Protein AF-A0A9D7MM05-F1 (afdb_monomer_lite)

Foldseek 3Di:
DLVLLVVLLVLLVVLLVLLVVLLVVVVVPDPDLPVSLVSLVVSVVVLVVCCVPRVDQADDPDPVRNVVVVVSNVVSVSVVSNVLSVVSSVLSNCCSVVVVPDPDPSSVVSVVSSVVSVVVVVPPD

Sequence (125 aa):
MAELCLLQRASIHSFSSEVTKVSDMLLQSERNREELRRTTEEIYKHYIFFINRIYFREVTAQEQGIEIFDKMQSVMRLHEEAKDLEAELDELHKISVLSEERGQSWQAHFLTMIATVLNNSCTSN

Radius of gyration: 16.58 Å; chains: 1; bounding box: 39×27×50 Å

Secondary structure (DSSP, 8-state):
-HHHHHHHHHHHHHHHHHHHHHHHHHHT--S-HHHHHHHHHHHHHHHHHHHHHT--S-S-S-HHHHHHHHHHHHHTTHHHHHHHHHHHHHHHHHHHHHTTT--SHHHHHHHHHHHHHHHHHHS--

Structure (mmCIF, N/CA/C/O backbone):
data_AF-A0A9D7MM05-F1
#
_entry.id   AF-A0A9D7MM05-F1
#
loop_
_atom_site.group_PDB
_atom_site.id
_atom_site.type_symbol
_atom_site.label_atom_id
_atom_site.label_alt_id
_atom_site.label_comp_id
_atom_site.label_asym_id
_atom_site.label_entity_id
_atom_site.label_seq_id
_atom_site.pdbx_PDB_ins_code
_atom_site.Cartn_x
_atom_site.Cartn_y
_atom_site.Cartn_z
_atom_site.occupancy
_atom_site.B_iso_or_equiv
_atom_site.auth_seq_id
_atom_site.auth_comp_id
_atom_site.auth_asym_id
_atom_site.auth_atom_id
_atom_site.pdbx_PDB_model_num
ATOM 1 N N . MET A 1 1 ? -15.070 6.573 12.881 1.00 89.25 1 MET A N 1
ATOM 2 C CA . MET A 1 1 ? -14.343 5.288 12.756 1.00 89.25 1 MET A CA 1
ATOM 3 C C . MET A 1 1 ? -14.687 4.595 11.447 1.00 89.25 1 MET A C 1
ATOM 5 O O . MET A 1 1 ? -13.798 4.492 10.621 1.00 89.25 1 MET A O 1
ATOM 9 N N . ALA A 1 2 ? -15.956 4.236 11.201 1.00 92.50 2 ALA A N 1
ATOM 10 C CA . ALA A 1 2 ? -16.392 3.602 9.946 1.00 92.50 2 ALA A CA 1
ATOM 11 C C . ALA A 1 2 ? -15.972 4.353 8.675 1.00 92.50 2 ALA A C 1
ATOM 13 O O . ALA A 1 2 ? -15.365 3.768 7.789 1.00 92.50 2 ALA A O 1
ATOM 14 N N . GLU A 1 3 ? -16.249 5.654 8.610 1.00 94.62 3 GLU A N 1
ATOM 15 C CA . GLU A 1 3 ? -15.906 6.482 7.447 1.00 94.62 3 GLU A CA 1
ATOM 16 C C . GLU A 1 3 ? -14.401 6.508 7.171 1.00 94.62 3 GLU A C 1
ATOM 18 O O . GLU A 1 3 ? -13.983 6.363 6.029 1.00 94.62 3 GLU A O 1
ATOM 23 N N . LEU A 1 4 ? -13.584 6.631 8.220 1.00 94.44 4 LEU A N 1
ATOM 24 C CA . LEU A 1 4 ? -12.127 6.609 8.105 1.00 94.44 4 LEU A CA 1
ATOM 25 C C . LEU A 1 4 ? -11.633 5.256 7.587 1.00 94.44 4 LEU A C 1
ATOM 27 O O . LEU A 1 4 ? -10.815 5.199 6.684 1.00 94.44 4 LEU A O 1
ATOM 31 N N . CYS A 1 5 ? -12.163 4.178 8.145 1.00 94.94 5 CYS A N 1
ATOM 32 C CA . CYS A 1 5 ? -11.902 2.810 7.734 1.00 94.94 5 CYS A CA 1
ATOM 33 C C . CYS A 1 5 ? -12.238 2.566 6.246 1.00 94.94 5 CYS A C 1
ATOM 35 O O . CYS A 1 5 ? -11.461 1.959 5.512 1.00 94.94 5 CYS A O 1
ATOM 37 N N . LEU A 1 6 ? -13.373 3.090 5.778 1.00 95.44 6 LEU A N 1
ATOM 38 C CA . LEU A 1 6 ? -13.763 3.031 4.367 1.00 95.44 6 LEU A CA 1
ATOM 39 C C . LEU A 1 6 ? -12.855 3.892 3.485 1.00 95.44 6 LEU A C 1
ATOM 41 O O . LEU A 1 6 ? -12.476 3.460 2.399 1.00 95.44 6 LEU A O 1
ATOM 45 N N . LEU A 1 7 ? -12.478 5.082 3.958 1.00 96.06 7 LEU A N 1
ATOM 46 C CA . LEU A 1 7 ? -11.520 5.948 3.278 1.00 96.06 7 LEU A CA 1
ATO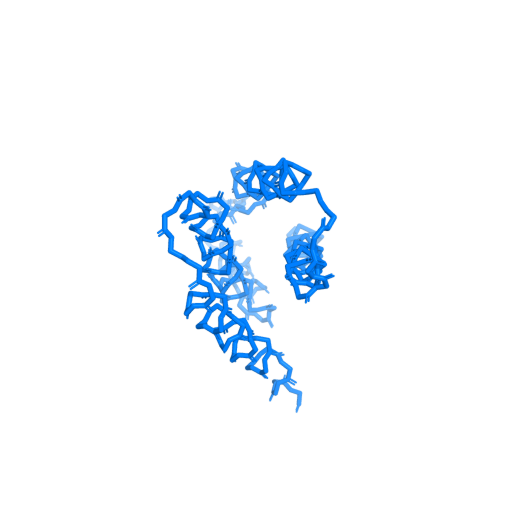M 47 C C . LEU A 1 7 ? -10.164 5.250 3.131 1.00 96.06 7 LEU A C 1
ATOM 49 O O . LEU A 1 7 ? -9.616 5.236 2.035 1.00 96.06 7 LEU A O 1
ATOM 53 N N . GLN A 1 8 ? -9.659 4.624 4.199 1.00 95.69 8 GLN A N 1
ATOM 54 C CA . GLN A 1 8 ? -8.416 3.854 4.182 1.00 95.69 8 GLN A CA 1
ATOM 55 C C . GLN A 1 8 ? -8.459 2.761 3.116 1.00 95.69 8 GLN A C 1
ATOM 57 O O . GLN A 1 8 ? -7.555 2.677 2.287 1.00 95.69 8 GLN A O 1
ATOM 62 N N . ARG A 1 9 ? -9.551 1.991 3.075 1.00 95.12 9 ARG A N 1
ATOM 63 C CA . ARG A 1 9 ? -9.741 0.939 2.074 1.00 95.12 9 ARG A CA 1
ATOM 64 C C . ARG A 1 9 ? -9.788 1.476 0.647 1.00 95.12 9 ARG A C 1
ATOM 66 O O . ARG A 1 9 ? -9.131 0.945 -0.242 1.00 95.12 9 ARG A O 1
ATOM 73 N N . ALA A 1 10 ? -10.553 2.541 0.425 1.00 95.62 10 ALA A N 1
ATOM 74 C CA . ALA A 1 10 ? -10.675 3.160 -0.888 1.00 95.62 10 ALA A CA 1
ATOM 75 C C . ALA A 1 10 ? -9.331 3.726 -1.374 1.00 95.62 10 ALA A C 1
ATOM 77 O O . ALA A 1 10 ? -8.998 3.585 -2.548 1.00 95.62 10 ALA A O 1
ATOM 78 N N . SER A 1 11 ? -8.541 4.325 -0.477 1.00 96.31 11 SER A N 1
ATOM 79 C CA . SER A 1 11 ? -7.195 4.809 -0.789 1.00 96.31 11 SER A CA 1
ATOM 80 C C . SER A 1 11 ? -6.253 3.670 -1.174 1.00 96.31 11 SER A C 1
ATOM 82 O O . SER A 1 11 ? -5.613 3.769 -2.217 1.00 96.31 11 SER A O 1
ATOM 84 N N . ILE A 1 12 ? -6.211 2.578 -0.400 1.00 95.19 12 ILE A N 1
ATOM 85 C CA . ILE A 1 12 ? -5.395 1.395 -0.726 1.00 95.19 12 ILE A CA 1
ATOM 86 C C . ILE A 1 12 ? -5.773 0.848 -2.109 1.00 95.19 12 ILE A C 1
ATOM 88 O O . ILE A 1 12 ? -4.906 0.633 -2.955 1.00 95.19 12 ILE A O 1
ATOM 92 N N . HIS A 1 13 ? -7.072 0.724 -2.388 1.00 94.00 13 HIS A N 1
ATOM 93 C CA . HIS A 1 13 ? -7.555 0.266 -3.688 1.00 94.00 13 HIS A CA 1
ATOM 94 C C . HIS A 1 13 ? -7.185 1.219 -4.843 1.00 94.00 13 HIS A C 1
ATOM 96 O O . HIS A 1 13 ? -6.822 0.770 -5.935 1.00 94.00 13 HIS A O 1
ATOM 102 N N . SER A 1 14 ? -7.234 2.536 -4.609 1.00 94.69 14 SER A N 1
ATOM 103 C CA . SER A 1 14 ? -6.797 3.542 -5.587 1.00 94.69 14 SER A CA 1
ATOM 104 C C . SER A 1 14 ? -5.311 3.399 -5.904 1.00 94.69 14 SER A C 1
ATOM 106 O O . SER A 1 14 ? -4.943 3.351 -7.076 1.00 94.69 14 SER A O 1
ATOM 108 N N . PHE A 1 15 ? -4.462 3.260 -4.882 1.00 94.25 15 PHE A N 1
ATOM 109 C CA . PHE A 1 15 ? -3.025 3.076 -5.075 1.00 94.25 15 PHE A CA 1
ATOM 110 C C . PHE A 1 15 ? -2.702 1.777 -5.813 1.00 94.25 15 PHE A C 1
ATOM 112 O O . PHE A 1 15 ? -1.918 1.807 -6.755 1.00 94.25 15 PHE A O 1
ATOM 119 N N . SER A 1 16 ? -3.349 0.661 -5.466 1.00 90.94 16 SER A N 1
ATOM 120 C CA . SER A 1 16 ? -3.180 -0.609 -6.190 1.00 90.94 16 SER A CA 1
ATOM 121 C C . SER A 1 16 ? -3.553 -0.473 -7.677 1.00 90.94 16 SER A C 1
ATOM 123 O O . SER A 1 16 ? -2.836 -0.942 -8.567 1.00 90.94 16 SER A O 1
ATOM 125 N N . SER A 1 17 ? -4.620 0.275 -7.980 1.00 90.81 17 SER A N 1
ATOM 126 C CA . SER A 1 17 ? -4.999 0.589 -9.364 1.00 90.81 17 SER A CA 1
ATOM 127 C C . SER A 1 17 ? -3.950 1.447 -10.084 1.00 90.81 17 SER A C 1
ATOM 129 O O . SER A 1 17 ? -3.720 1.270 -11.280 1.00 90.81 17 SER A O 1
ATOM 131 N N . GLU A 1 18 ? -3.312 2.391 -9.390 1.00 91.06 18 GLU A N 1
ATOM 132 C CA . GLU A 1 18 ? -2.224 3.209 -9.940 1.00 91.06 18 GLU A CA 1
ATOM 133 C C . GLU A 1 18 ? -0.957 2.381 -10.196 1.00 91.06 18 GLU A C 1
ATOM 135 O O . GLU A 1 18 ? -0.391 2.463 -11.286 1.00 91.06 18 GLU A O 1
ATOM 140 N N . VAL A 1 19 ? -0.561 1.518 -9.256 1.00 88.56 19 VAL A N 1
ATOM 141 C CA . VAL A 1 19 ? 0.566 0.580 -9.410 1.00 88.56 19 VAL A CA 1
ATOM 142 C C . VAL A 1 19 ? 0.348 -0.359 -10.597 1.00 88.56 19 VAL A C 1
ATOM 144 O O . VAL A 1 19 ? 1.261 -0.570 -11.402 1.00 88.56 19 VAL A O 1
ATOM 147 N N . THR A 1 20 ? -0.873 -0.870 -10.766 1.00 87.25 20 THR A N 1
ATOM 148 C CA . THR A 1 20 ? -1.241 -1.717 -11.911 1.00 87.25 20 THR A CA 1
ATOM 149 C C . THR A 1 20 ? -1.055 -0.970 -13.233 1.00 87.25 20 THR A C 1
ATOM 151 O O . THR A 1 20 ? -0.416 -1.486 -14.146 1.00 87.25 20 THR A O 1
ATOM 154 N N . LYS A 1 21 ? -1.510 0.288 -13.325 1.00 86.88 21 LYS A N 1
ATOM 155 C CA . LYS A 1 21 ? -1.325 1.113 -14.533 1.00 86.88 21 LYS A CA 1
ATOM 156 C C . LYS A 1 21 ? 0.148 1.323 -14.870 1.00 86.88 21 LYS A C 1
ATOM 158 O O . LYS A 1 21 ? 0.526 1.211 -16.032 1.00 86.88 21 LYS A O 1
ATOM 163 N N . VAL A 1 22 ? 0.988 1.614 -13.875 1.00 84.56 22 VAL A N 1
ATOM 164 C CA . VAL A 1 22 ? 2.433 1.777 -14.106 1.00 84.56 22 VAL A CA 1
ATOM 165 C C . VAL A 1 22 ? 3.064 0.454 -14.556 1.00 84.56 22 VAL A C 1
ATOM 167 O O . VAL A 1 22 ? 3.923 0.444 -15.437 1.00 84.56 22 VAL A O 1
ATOM 170 N N . SER A 1 23 ? 2.596 -0.671 -14.017 1.00 81.62 23 SER A N 1
ATOM 171 C CA . SER A 1 23 ? 3.033 -2.009 -14.429 1.00 81.62 23 SER A CA 1
ATOM 172 C C . SER A 1 23 ? 2.653 -2.321 -15.881 1.00 81.62 23 SER A C 1
ATOM 174 O O . SER A 1 23 ? 3.475 -2.836 -16.637 1.00 81.62 23 SER A O 1
ATOM 176 N N . ASP A 1 24 ? 1.459 -1.924 -16.319 1.00 82.81 24 ASP A N 1
ATOM 177 C CA . ASP A 1 24 ? 1.043 -2.039 -17.720 1.00 82.81 24 ASP A CA 1
ATOM 178 C C . ASP A 1 24 ? 1.886 -1.147 -18.646 1.00 82.81 24 ASP A C 1
ATOM 180 O O . ASP A 1 24 ? 2.262 -1.559 -19.746 1.00 82.81 24 ASP A O 1
ATOM 184 N N . MET A 1 25 ? 2.252 0.058 -18.197 1.00 79.75 25 MET A N 1
ATOM 185 C CA . MET A 1 25 ? 3.160 0.942 -18.940 1.00 79.75 25 MET A CA 1
ATOM 186 C C . MET A 1 25 ? 4.562 0.332 -19.092 1.00 79.75 25 MET A C 1
ATOM 188 O O . MET A 1 25 ? 5.194 0.512 -20.135 1.00 79.75 25 MET A O 1
ATOM 192 N N . LEU A 1 26 ? 5.042 -0.427 -18.096 1.00 74.94 26 LEU A N 1
ATOM 193 C CA . LEU A 1 26 ? 6.292 -1.193 -18.203 1.00 74.94 26 LEU A CA 1
ATOM 194 C C . LEU A 1 26 ? 6.208 -2.288 -19.276 1.00 74.94 26 LEU A C 1
ATOM 196 O O . LEU A 1 26 ? 7.189 -2.508 -19.989 1.00 74.94 26 LEU A O 1
ATOM 200 N N . LEU A 1 27 ? 5.058 -2.960 -19.406 1.00 71.81 27 LEU A N 1
ATOM 201 C CA . LEU A 1 27 ? 4.839 -4.040 -20.378 1.00 71.81 27 LEU A CA 1
ATOM 202 C C . LEU A 1 27 ? 4.820 -3.552 -21.828 1.00 71.81 27 LEU A C 1
ATOM 204 O O . LEU A 1 27 ? 5.265 -4.266 -22.724 1.00 71.81 27 LEU A O 1
ATOM 208 N N . GLN A 1 28 ? 4.320 -2.341 -22.073 1.00 72.81 28 GLN A N 1
ATOM 209 C CA . GLN A 1 28 ? 4.078 -1.826 -23.425 1.00 72.81 28 GLN A CA 1
ATOM 210 C C . GLN A 1 28 ? 5.320 -1.243 -24.125 1.00 72.81 28 GLN A C 1
ATOM 212 O O . GLN A 1 28 ? 5.171 -0.593 -25.154 1.00 72.81 28 GLN A O 1
ATOM 217 N N . SER A 1 29 ? 6.527 -1.496 -23.597 1.00 56.75 29 SER A N 1
ATOM 218 C CA . SER A 1 29 ? 7.844 -1.222 -24.200 1.00 56.75 29 SER A CA 1
ATOM 219 C C . SER A 1 29 ? 7.944 0.085 -25.017 1.00 56.75 29 SER A C 1
ATOM 221 O O . SER A 1 29 ? 7.646 0.106 -26.207 1.00 56.75 29 SER A O 1
ATOM 223 N N . GLU A 1 30 ? 8.474 1.137 -24.374 1.00 57.53 30 GLU A N 1
ATOM 224 C CA . GLU A 1 30 ? 9.221 2.276 -24.970 1.00 57.53 30 GLU A CA 1
ATOM 225 C C . GLU A 1 30 ? 8.650 3.701 -24.938 1.00 57.53 30 GLU A C 1
ATOM 227 O O . GLU A 1 30 ? 9.330 4.618 -25.401 1.00 57.53 30 GLU A O 1
ATOM 232 N N . ARG A 1 31 ? 7.510 4.005 -24.315 1.00 56.31 31 ARG A N 1
ATOM 233 C CA . ARG A 1 31 ? 7.132 5.424 -24.162 1.00 56.31 31 ARG A CA 1
ATOM 234 C C . ARG A 1 31 ? 7.357 5.939 -22.748 1.00 56.31 31 ARG A C 1
ATOM 236 O O . ARG A 1 31 ? 6.518 5.814 -21.874 1.00 56.31 31 ARG A O 1
ATOM 243 N N . ASN A 1 32 ? 8.519 6.582 -22.606 1.00 69.50 32 ASN A N 1
ATOM 244 C CA . ASN A 1 32 ? 8.827 7.603 -21.608 1.00 69.50 32 ASN A CA 1
ATOM 245 C C . ASN A 1 32 ? 9.211 7.077 -20.209 1.00 69.50 32 ASN A C 1
ATOM 247 O O . ASN A 1 32 ? 8.489 7.202 -19.227 1.00 69.50 32 ASN A O 1
ATOM 251 N N . ARG A 1 33 ? 10.425 6.520 -20.103 1.00 71.62 33 ARG A N 1
ATOM 252 C CA . ARG A 1 33 ? 11.019 6.065 -18.829 1.00 71.62 33 ARG A CA 1
ATOM 253 C C . ARG A 1 33 ? 11.060 7.165 -17.757 1.00 71.62 33 ARG A C 1
ATOM 255 O O . ARG A 1 33 ? 10.883 6.867 -16.581 1.00 71.62 33 ARG A O 1
ATOM 262 N N . GLU A 1 34 ? 11.259 8.418 -18.160 1.00 77.12 34 GLU A N 1
ATOM 263 C CA . GLU A 1 34 ? 11.215 9.563 -17.244 1.00 77.12 34 GLU A CA 1
ATOM 264 C C . GLU A 1 34 ? 9.814 9.762 -16.655 1.00 77.12 34 GLU A C 1
ATOM 266 O O . GLU A 1 34 ? 9.664 9.984 -15.457 1.00 77.12 34 GLU A O 1
ATOM 271 N N . GLU A 1 35 ? 8.776 9.613 -17.477 1.00 80.75 35 GLU A N 1
ATOM 272 C CA . GLU A 1 35 ? 7.382 9.672 -17.035 1.00 80.75 35 GLU A CA 1
ATOM 273 C C . GLU A 1 35 ? 7.043 8.516 -16.096 1.00 80.75 35 GLU A C 1
ATOM 275 O O . GLU A 1 35 ? 6.385 8.731 -15.080 1.00 80.75 35 GLU A O 1
ATOM 280 N N . LEU A 1 36 ? 7.563 7.316 -16.364 1.00 80.38 36 LEU A N 1
ATOM 281 C CA . LEU A 1 36 ? 7.411 6.173 -15.468 1.00 80.38 36 LEU A CA 1
ATOM 282 C C . LEU A 1 36 ? 8.065 6.419 -14.102 1.00 80.38 36 LEU A C 1
ATOM 284 O O . LEU A 1 36 ? 7.436 6.191 -13.068 1.00 80.38 36 LEU A O 1
ATOM 288 N N . ARG A 1 37 ? 9.312 6.910 -14.090 1.00 81.06 37 ARG A N 1
ATOM 289 C CA . ARG A 1 37 ? 10.024 7.251 -12.852 1.00 81.06 37 ARG A CA 1
ATOM 290 C C . ARG A 1 37 ? 9.257 8.310 -12.069 1.00 81.06 37 ARG A C 1
ATOM 292 O O . ARG A 1 37 ? 8.966 8.109 -10.895 1.00 81.06 37 ARG A O 1
ATOM 299 N N . ARG A 1 38 ? 8.872 9.399 -12.736 1.00 84.69 38 ARG A N 1
ATOM 300 C CA . ARG A 1 38 ? 8.109 10.496 -12.135 1.00 84.69 38 ARG A CA 1
ATOM 301 C C . ARG A 1 38 ? 6.786 10.004 -11.544 1.00 84.69 38 ARG A C 1
ATOM 303 O O . ARG A 1 38 ? 6.488 10.327 -10.401 1.00 84.69 38 ARG A O 1
ATOM 310 N N . THR A 1 39 ? 6.030 9.199 -12.289 1.00 86.69 39 THR A N 1
ATOM 311 C CA . THR A 1 39 ? 4.746 8.647 -11.827 1.00 86.69 39 THR A CA 1
ATOM 312 C C . THR A 1 39 ? 4.950 7.727 -10.624 1.00 86.69 39 THR A C 1
ATOM 314 O O . THR A 1 39 ? 4.246 7.853 -9.629 1.00 86.69 39 THR A O 1
ATOM 317 N N . THR A 1 40 ? 5.966 6.861 -10.663 1.00 86.19 40 THR A N 1
ATOM 318 C CA . THR A 1 40 ? 6.319 5.977 -9.539 1.00 86.19 40 THR A CA 1
ATOM 319 C C . THR A 1 40 ? 6.667 6.780 -8.284 1.00 86.19 40 THR A C 1
ATOM 321 O O . THR A 1 40 ? 6.160 6.491 -7.202 1.00 86.19 40 THR A O 1
ATOM 324 N N . GLU A 1 41 ? 7.488 7.826 -8.415 1.00 87.75 41 GLU A N 1
ATOM 325 C CA . GLU A 1 41 ? 7.827 8.714 -7.299 1.00 87.75 41 GLU A CA 1
ATOM 326 C C . GLU A 1 41 ? 6.604 9.444 -6.730 1.00 87.75 41 GLU A C 1
ATOM 328 O O . GLU A 1 41 ? 6.521 9.649 -5.518 1.00 87.75 41 GLU A O 1
ATOM 333 N N . GLU A 1 42 ? 5.668 9.870 -7.580 1.00 91.38 42 GLU A N 1
ATOM 334 C CA . GLU A 1 42 ? 4.435 10.536 -7.149 1.00 91.38 42 GLU A CA 1
ATOM 335 C C . GLU A 1 42 ? 3.529 9.590 -6.362 1.00 91.38 42 GLU A C 1
ATOM 337 O O . GLU A 1 42 ? 3.093 9.955 -5.267 1.00 91.38 42 GLU A O 1
ATOM 342 N N . ILE A 1 43 ? 3.327 8.361 -6.848 1.00 92.12 43 ILE A N 1
ATOM 343 C CA . ILE A 1 43 ? 2.563 7.332 -6.128 1.00 92.12 43 ILE A CA 1
ATOM 344 C C . ILE A 1 43 ? 3.207 7.067 -4.763 1.00 92.12 43 ILE A C 1
ATOM 346 O O . ILE A 1 43 ? 2.520 7.085 -3.743 1.00 92.12 43 ILE A O 1
ATOM 350 N N . TYR A 1 44 ? 4.533 6.910 -4.712 1.00 90.88 44 TYR A N 1
ATOM 351 C CA . TYR A 1 44 ? 5.253 6.656 -3.462 1.00 90.88 44 TYR A CA 1
ATOM 352 C C . TYR A 1 44 ? 5.106 7.816 -2.462 1.00 90.88 44 TYR A C 1
ATOM 354 O O . TYR A 1 44 ? 4.842 7.607 -1.276 1.00 90.88 44 TYR A O 1
ATOM 362 N N . LYS A 1 45 ? 5.203 9.068 -2.932 1.00 91.88 45 LYS A N 1
ATOM 363 C CA . LYS A 1 45 ? 4.972 10.263 -2.100 1.00 91.88 45 LYS A CA 1
ATOM 364 C C . LYS A 1 45 ? 3.544 10.307 -1.557 1.00 91.88 45 LYS A C 1
ATOM 366 O O . LYS A 1 45 ? 3.354 10.607 -0.376 1.00 91.88 45 LYS A O 1
ATOM 371 N N . HIS A 1 46 ? 2.547 10.014 -2.391 1.00 94.69 46 HIS A N 1
ATOM 372 C CA . HIS A 1 46 ? 1.148 9.976 -1.965 1.00 94.69 46 HIS A CA 1
ATOM 373 C C . HIS A 1 46 ? 0.880 8.838 -0.974 1.00 94.69 46 HIS A C 1
ATOM 375 O O . HIS A 1 46 ? 0.171 9.058 0.008 1.00 94.69 46 HIS A O 1
ATOM 381 N N . TYR A 1 47 ? 1.498 7.671 -1.162 1.00 94.69 47 TYR A N 1
ATOM 382 C CA . TYR A 1 47 ? 1.415 6.556 -0.223 1.00 94.69 47 TYR A CA 1
ATOM 383 C C . TYR A 1 47 ? 2.011 6.913 1.146 1.00 94.69 47 TYR A C 1
ATOM 385 O O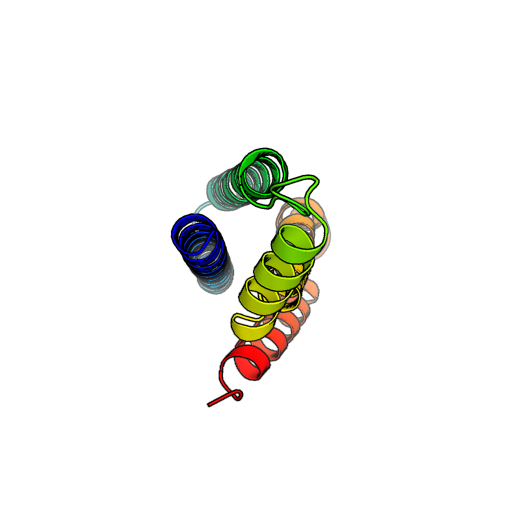 . TYR A 1 47 ? 1.357 6.737 2.172 1.00 94.69 47 TYR A O 1
ATOM 393 N N . ILE A 1 48 ? 3.200 7.528 1.187 1.00 91.94 48 ILE A N 1
ATOM 394 C CA . ILE A 1 48 ? 3.793 8.019 2.444 1.00 91.94 48 ILE A CA 1
ATOM 395 C C . ILE A 1 48 ? 2.860 9.024 3.132 1.00 91.94 48 ILE A C 1
ATOM 397 O O . ILE A 1 48 ? 2.678 8.986 4.351 1.00 91.94 48 ILE A O 1
ATOM 401 N N . PHE A 1 49 ? 2.263 9.945 2.370 1.00 94.62 49 PHE A N 1
ATOM 402 C CA . PHE A 1 49 ? 1.307 10.904 2.919 1.00 94.62 49 PHE A CA 1
ATOM 403 C C . PHE A 1 49 ? 0.077 10.204 3.506 1.00 94.62 49 PHE A C 1
ATOM 405 O O . PHE A 1 49 ? -0.353 10.550 4.607 1.00 94.62 49 PHE A O 1
ATOM 412 N N . PHE A 1 50 ? -0.457 9.208 2.800 1.00 95.50 50 PHE A N 1
ATOM 413 C CA . PHE A 1 50 ? -1.555 8.372 3.266 1.00 95.50 50 PHE A CA 1
ATOM 414 C C . PHE A 1 50 ? -1.213 7.674 4.587 1.00 95.50 50 PHE A C 1
ATOM 416 O O . PHE A 1 50 ? -1.961 7.825 5.555 1.00 95.50 50 PHE A O 1
ATOM 423 N N . ILE A 1 51 ? -0.062 7.002 4.671 1.00 94.31 51 ILE A N 1
ATOM 424 C CA . ILE A 1 51 ? 0.369 6.320 5.897 1.00 94.31 51 ILE A CA 1
ATOM 425 C C . ILE A 1 51 ? 0.483 7.300 7.065 1.00 94.31 51 ILE A C 1
ATOM 427 O O . ILE A 1 51 ? -0.012 7.045 8.160 1.00 94.31 51 ILE A O 1
ATOM 431 N N . ASN A 1 52 ? 1.071 8.469 6.819 1.00 92.06 52 ASN A N 1
ATOM 432 C CA . ASN A 1 52 ? 1.330 9.442 7.872 1.00 92.06 52 ASN A CA 1
ATOM 433 C C . ASN A 1 52 ? 0.095 10.224 8.333 1.00 92.06 52 ASN A C 1
ATOM 435 O O . ASN A 1 52 ? 0.117 10.788 9.427 1.00 92.06 52 ASN A O 1
ATOM 439 N N . ARG A 1 53 ? -0.947 10.342 7.502 1.00 92.12 53 ARG A N 1
ATOM 440 C CA . ARG A 1 53 ? -2.081 11.243 7.780 1.00 92.12 53 ARG A CA 1
ATOM 441 C C . ARG A 1 53 ? -3.458 10.600 7.769 1.00 92.12 53 ARG A C 1
ATOM 443 O O . ARG A 1 53 ? -4.405 11.253 8.196 1.00 92.12 53 ARG A O 1
ATOM 450 N N . ILE A 1 54 ? -3.591 9.388 7.246 1.00 93.12 54 ILE A N 1
ATOM 451 C CA . ILE A 1 54 ? -4.884 8.719 7.052 1.00 93.12 54 ILE A CA 1
ATOM 452 C C . ILE A 1 54 ? -4.851 7.310 7.658 1.00 93.12 54 ILE A C 1
ATOM 454 O O . ILE A 1 54 ? -5.837 6.880 8.258 1.00 93.12 54 ILE A O 1
ATOM 458 N N . TYR A 1 55 ? -3.720 6.606 7.579 1.00 93.56 55 TYR A N 1
ATOM 459 C CA . TYR A 1 55 ? -3.549 5.265 8.144 1.00 93.56 55 TYR A CA 1
ATOM 460 C C . TYR A 1 55 ? -3.190 5.294 9.643 1.00 93.56 55 TYR A C 1
ATOM 462 O O . TYR A 1 55 ? -2.105 4.905 10.078 1.00 93.56 55 TYR A O 1
ATOM 470 N N . PHE A 1 56 ? -4.103 5.820 10.460 1.00 88.88 56 PHE A N 1
ATOM 471 C CA . PHE A 1 56 ? -3.933 5.861 11.912 1.00 88.88 56 PHE A CA 1
ATOM 472 C C . PHE A 1 56 ? -3.952 4.453 12.513 1.00 88.88 56 PHE A C 1
ATOM 474 O O . PHE A 1 56 ? -4.855 3.675 12.222 1.00 88.88 56 PHE A O 1
ATOM 481 N N . ARG A 1 57 ? -3.005 4.164 13.414 1.00 81.50 57 ARG A N 1
ATOM 482 C CA . ARG A 1 57 ? -3.012 2.925 14.214 1.00 81.50 57 ARG A CA 1
ATOM 483 C C . ARG A 1 57 ? -4.112 2.942 15.269 1.00 81.50 57 ARG A C 1
ATOM 485 O O . ARG A 1 57 ? -4.774 1.943 15.489 1.00 81.50 57 ARG A O 1
ATOM 492 N N . GLU A 1 58 ? -4.335 4.105 15.871 1.00 85.19 58 GLU A N 1
ATOM 493 C CA . GLU A 1 58 ? -5.370 4.333 16.872 1.00 85.19 58 GLU A CA 1
ATOM 494 C C . GLU A 1 58 ? -5.988 5.713 16.646 1.00 85.19 58 GLU A C 1
ATOM 496 O O . GLU A 1 58 ? -5.309 6.662 16.248 1.00 85.19 58 GLU A O 1
ATOM 501 N N . VAL A 1 59 ? -7.288 5.831 16.905 1.00 89.12 59 VAL A N 1
ATOM 502 C CA . VAL A 1 59 ? -8.063 7.072 16.702 1.00 89.12 59 VAL A CA 1
ATOM 503 C C . VAL A 1 59 ? -8.649 7.628 18.001 1.00 89.12 59 VAL A C 1
ATOM 505 O O . VAL A 1 59 ? -9.288 8.678 18.002 1.00 89.12 59 VAL A O 1
ATOM 508 N N . THR A 1 60 ? -8.465 6.913 19.110 1.00 90.06 60 THR A N 1
ATOM 509 C CA . THR A 1 60 ? -8.928 7.281 20.450 1.00 90.06 60 THR A CA 1
ATOM 510 C C . THR A 1 60 ? -8.090 6.560 21.503 1.00 90.06 60 THR A C 1
ATOM 512 O O . THR A 1 60 ? -7.600 5.469 21.244 1.00 90.06 60 THR A O 1
ATOM 515 N N . ALA A 1 61 ? -7.967 7.148 22.695 1.00 89.19 61 ALA A N 1
ATOM 516 C CA . ALA A 1 61 ? -7.287 6.541 23.845 1.00 89.19 61 ALA A CA 1
ATOM 517 C C . ALA A 1 61 ? -8.206 5.631 24.690 1.00 89.19 61 ALA A C 1
ATOM 519 O O . ALA A 1 61 ? -7.781 5.077 25.701 1.00 89.19 61 ALA A O 1
ATOM 520 N N . GLN A 1 62 ? -9.487 5.513 24.328 1.00 94.25 62 GLN A N 1
ATOM 521 C CA . GLN A 1 62 ? -10.428 4.634 25.018 1.00 94.25 62 GLN A CA 1
ATOM 522 C C . GLN A 1 62 ? -10.222 3.180 24.577 1.00 94.25 62 GLN A C 1
ATOM 524 O O . GLN A 1 62 ? -10.404 2.874 23.402 1.00 94.25 62 GLN A O 1
ATOM 529 N N . GLU A 1 63 ? -9.971 2.277 25.527 1.00 92.94 63 GLU A N 1
ATOM 530 C CA . GLU A 1 63 ? -9.703 0.846 25.288 1.00 92.94 63 GLU A CA 1
ATOM 531 C C . GLU A 1 63 ? -10.745 0.165 24.379 1.00 92.94 63 GLU A C 1
ATOM 533 O O . GLU A 1 63 ? -10.396 -0.437 23.369 1.00 92.94 63 GLU A O 1
ATOM 538 N N . GLN A 1 64 ? -12.041 0.342 24.656 1.00 92.56 64 GLN A N 1
ATOM 539 C CA . GLN A 1 64 ? -13.111 -0.214 23.810 1.00 92.56 64 GLN A CA 1
ATOM 540 C C . GLN A 1 64 ? -13.136 0.393 22.403 1.00 92.56 64 GLN A C 1
ATOM 542 O O . GLN A 1 64 ? -13.484 -0.275 21.434 1.00 92.56 64 GLN A O 1
ATOM 547 N N . GLY A 1 65 ? -12.798 1.678 22.288 1.00 93.12 65 GLY A N 1
ATOM 548 C CA . GLY A 1 65 ? -12.733 2.355 20.999 1.00 93.12 65 GLY A CA 1
ATOM 549 C C . GLY A 1 65 ? -11.576 1.838 20.149 1.00 93.12 65 GLY A C 1
ATOM 550 O O . GLY A 1 65 ? -11.754 1.673 18.945 1.00 93.12 65 GLY A O 1
ATOM 551 N N . ILE A 1 66 ? -10.438 1.531 20.780 1.00 94.50 66 ILE A N 1
ATOM 552 C CA . ILE A 1 66 ? -9.300 0.856 20.145 1.00 94.50 66 ILE A CA 1
ATOM 553 C C . ILE A 1 66 ? -9.734 -0.531 19.661 1.00 94.50 66 ILE A C 1
ATOM 555 O O . ILE A 1 66 ? -9.597 -0.822 18.478 1.00 94.50 66 ILE A O 1
ATOM 559 N N . GLU A 1 67 ? -10.361 -1.343 20.521 1.00 95.00 67 GLU A N 1
ATOM 560 C CA . GLU A 1 67 ? -10.793 -2.699 20.149 1.00 95.00 67 GLU A CA 1
ATOM 561 C C . GLU A 1 67 ? -11.793 -2.697 18.979 1.00 95.00 67 GLU A C 1
ATOM 563 O O . GLU A 1 67 ? -11.678 -3.495 18.046 1.00 95.00 67 GLU A O 1
ATOM 568 N N . ILE A 1 68 ? -12.784 -1.799 19.006 1.00 95.12 68 ILE A N 1
ATOM 569 C CA . ILE A 1 68 ? -13.760 -1.673 17.917 1.00 95.12 68 ILE A CA 1
ATOM 570 C C . ILE A 1 68 ? -13.057 -1.253 16.628 1.00 95.12 68 ILE A C 1
ATOM 572 O O . ILE A 1 68 ? -13.314 -1.846 15.581 1.00 95.12 68 ILE A O 1
ATOM 576 N N . PHE A 1 69 ? -12.180 -0.250 16.691 1.00 95.75 69 PHE A N 1
ATOM 577 C CA . PHE A 1 69 ? -11.465 0.234 15.518 1.00 95.75 69 PHE A CA 1
ATOM 578 C C . PHE A 1 69 ? -10.596 -0.866 14.901 1.00 95.75 69 PHE A C 1
ATOM 580 O O . PHE A 1 69 ? -10.715 -1.116 13.702 1.00 95.75 69 PHE A O 1
ATOM 587 N N . ASP A 1 70 ? -9.831 -1.597 15.711 1.00 94.50 70 ASP A N 1
ATOM 588 C CA . ASP A 1 70 ? -9.032 -2.736 15.254 1.00 94.50 70 ASP A CA 1
ATOM 589 C C . ASP A 1 70 ? -9.891 -3.797 14.573 1.00 94.50 70 ASP A C 1
ATOM 591 O O . ASP A 1 70 ? -9.593 -4.192 13.447 1.00 94.50 70 ASP A O 1
ATOM 595 N N . LYS A 1 71 ? -11.022 -4.194 15.173 1.00 95.50 71 LYS A N 1
ATOM 596 C CA . LYS A 1 71 ? -11.937 -5.161 14.543 1.00 95.50 71 LYS A CA 1
ATOM 597 C C . LYS A 1 71 ? -12.460 -4.677 13.197 1.00 95.50 71 LYS A C 1
ATOM 599 O O . LYS A 1 71 ? -12.570 -5.478 12.270 1.00 95.50 71 LYS A O 1
ATOM 604 N N . MET A 1 72 ? -12.776 -3.389 13.063 1.00 95.44 72 MET A N 1
ATOM 605 C CA . MET A 1 72 ? -13.219 -2.825 11.786 1.00 95.44 72 MET A CA 1
ATOM 606 C C . MET A 1 72 ? -12.118 -2.913 10.729 1.00 95.44 72 MET A C 1
ATOM 608 O O . MET A 1 72 ? -12.387 -3.363 9.614 1.00 95.44 72 MET A O 1
ATOM 612 N N . GLN A 1 73 ? -10.885 -2.540 11.084 1.00 95.44 73 GLN A N 1
ATOM 613 C CA . GLN A 1 73 ? -9.735 -2.649 10.188 1.00 95.44 73 GLN A CA 1
ATOM 614 C C . GLN A 1 73 ? -9.456 -4.110 9.801 1.00 95.44 73 GLN A C 1
ATOM 616 O O . GLN A 1 73 ? -9.215 -4.388 8.628 1.00 95.44 73 GLN A O 1
ATOM 621 N N . SER A 1 74 ? -9.550 -5.052 10.747 1.00 94.94 74 SER A N 1
ATOM 622 C CA . SER A 1 74 ? -9.352 -6.487 10.502 1.00 94.94 74 SER A CA 1
ATOM 623 C C . SER A 1 74 ? -10.414 -7.086 9.581 1.00 94.94 74 SER A C 1
ATOM 625 O O . SER A 1 74 ? -10.074 -7.832 8.669 1.00 94.94 74 SER A O 1
ATOM 627 N N . VAL A 1 75 ? -11.698 -6.751 9.765 1.00 95.50 75 VAL A N 1
ATOM 628 C CA . VAL A 1 75 ? -12.784 -7.252 8.895 1.00 95.50 75 VAL A CA 1
ATOM 629 C C . VAL A 1 75 ? -12.579 -6.821 7.441 1.00 95.50 75 VAL A C 1
ATOM 631 O O . VAL A 1 75 ? -12.921 -7.560 6.521 1.00 95.50 75 VAL A O 1
ATOM 634 N N . MET A 1 76 ? -11.999 -5.642 7.221 1.00 93.94 76 MET A N 1
ATOM 635 C CA . MET A 1 76 ? -11.660 -5.153 5.884 1.00 93.94 76 MET A CA 1
ATOM 636 C C . MET A 1 76 ? -10.233 -5.485 5.450 1.00 93.94 76 MET A C 1
ATOM 638 O O . MET A 1 76 ? -9.838 -5.047 4.376 1.00 93.94 76 MET A O 1
ATOM 642 N N . ARG A 1 77 ? -9.481 -6.237 6.263 1.00 95.00 77 ARG A N 1
ATOM 643 C CA . ARG A 1 77 ? -8.109 -6.679 5.978 1.00 95.00 77 ARG A CA 1
ATOM 644 C C . ARG A 1 77 ? -7.145 -5.531 5.653 1.00 95.00 77 ARG A C 1
ATOM 646 O O . ARG A 1 77 ? -6.257 -5.671 4.819 1.00 95.00 77 ARG A O 1
ATOM 653 N N . LEU A 1 78 ? -7.330 -4.370 6.289 1.00 94.62 78 LEU A N 1
ATOM 654 C CA . LEU A 1 78 ? -6.580 -3.158 5.932 1.00 94.62 78 LEU A CA 1
ATOM 655 C C . LEU A 1 78 ? -5.077 -3.293 6.182 1.00 94.62 78 LEU A C 1
ATOM 657 O O . LEU A 1 78 ? -4.286 -2.748 5.419 1.00 94.62 78 LEU A O 1
ATOM 661 N N . HIS A 1 79 ? -4.688 -4.028 7.225 1.00 93.00 79 HIS A N 1
ATOM 662 C CA . HIS A 1 79 ? -3.281 -4.243 7.561 1.00 93.00 79 HIS A CA 1
ATOM 663 C C . HIS A 1 79 ? -2.585 -5.106 6.514 1.00 93.00 79 HIS A C 1
ATOM 665 O O . HIS A 1 79 ? -1.461 -4.808 6.119 1.00 93.00 79 HIS A O 1
ATOM 671 N N . GLU A 1 80 ? -3.255 -6.163 6.064 1.00 93.06 80 GLU A N 1
ATOM 672 C CA . GLU A 1 80 ? -2.768 -7.042 5.013 1.00 93.06 80 GLU A CA 1
ATOM 673 C C . GLU A 1 80 ? -2.709 -6.301 3.677 1.00 93.06 80 GLU A C 1
ATOM 675 O O . GLU A 1 80 ? -1.648 -6.263 3.063 1.00 93.06 80 GLU A O 1
ATOM 680 N N . GLU A 1 81 ? -3.798 -5.638 3.272 1.00 93.06 81 GLU A N 1
ATOM 681 C CA . GLU A 1 81 ? -3.850 -4.916 1.994 1.00 93.06 81 GLU A CA 1
ATOM 682 C C . GLU A 1 81 ? -2.826 -3.763 1.935 1.00 93.06 81 GLU A C 1
ATOM 684 O O . GLU A 1 81 ? -2.180 -3.566 0.907 1.00 93.06 81 GLU A O 1
ATOM 689 N N . ALA A 1 82 ? -2.616 -3.021 3.031 1.00 92.69 82 ALA A N 1
ATOM 690 C CA . ALA A 1 82 ? -1.597 -1.969 3.082 1.00 92.69 82 ALA A CA 1
ATOM 691 C C . ALA A 1 82 ? -0.171 -2.533 2.988 1.00 92.69 82 ALA A C 1
ATOM 693 O O . ALA A 1 82 ? 0.674 -1.958 2.306 1.00 92.69 82 ALA A O 1
ATOM 694 N N . LYS A 1 83 ? 0.097 -3.665 3.647 1.00 91.88 83 LYS A N 1
ATOM 695 C CA . LYS A 1 83 ? 1.407 -4.323 3.607 1.00 91.88 83 LYS A CA 1
ATOM 696 C C . LYS A 1 83 ? 1.715 -4.901 2.227 1.00 91.88 83 LYS A C 1
ATOM 698 O O . LYS A 1 83 ? 2.846 -4.787 1.758 1.00 91.88 83 LYS A O 1
ATOM 703 N N . ASP A 1 84 ? 0.727 -5.519 1.591 1.00 90.62 84 ASP A N 1
ATOM 704 C CA . ASP A 1 84 ? 0.865 -6.044 0.234 1.00 90.62 84 ASP A CA 1
ATOM 705 C C . ASP A 1 84 ? 1.154 -4.895 -0.747 1.00 90.62 84 ASP A C 1
ATOM 707 O O . ASP A 1 84 ? 2.104 -4.972 -1.526 1.00 90.62 84 ASP A O 1
ATOM 711 N N . LEU A 1 85 ? 0.431 -3.775 -0.621 1.00 91.94 85 LEU A N 1
ATOM 712 C CA . LEU A 1 85 ? 0.676 -2.565 -1.407 1.00 91.94 85 LEU A CA 1
ATOM 713 C C . LEU A 1 85 ? 2.071 -1.958 -1.160 1.00 91.94 85 LEU A C 1
ATOM 715 O O . LEU A 1 85 ? 2.720 -1.518 -2.107 1.00 91.94 85 LEU A O 1
ATOM 719 N N . GLU A 1 86 ? 2.554 -1.929 0.086 1.00 91.81 86 GLU A N 1
ATOM 720 C CA . GLU A 1 86 ? 3.916 -1.477 0.409 1.00 91.81 86 GLU A CA 1
ATOM 721 C C . GLU A 1 86 ? 4.966 -2.319 -0.326 1.00 91.81 86 GLU A C 1
ATOM 723 O O . GLU A 1 86 ? 5.870 -1.775 -0.960 1.00 91.81 86 GLU A O 1
ATOM 728 N N . ALA A 1 87 ? 4.804 -3.646 -0.314 1.00 90.25 87 ALA A N 1
ATOM 729 C CA . ALA A 1 87 ? 5.703 -4.556 -1.013 1.00 90.25 87 ALA A CA 1
ATOM 730 C C . ALA A 1 87 ? 5.677 -4.348 -2.538 1.00 90.25 87 ALA A C 1
ATOM 732 O O . ALA A 1 87 ? 6.729 -4.384 -3.182 1.00 90.25 87 ALA A O 1
ATOM 733 N N . GLU A 1 88 ? 4.499 -4.108 -3.121 1.00 87.62 88 GLU A N 1
ATOM 734 C CA . GLU A 1 88 ? 4.358 -3.777 -4.543 1.00 87.62 88 GLU A CA 1
ATOM 735 C C . GLU A 1 88 ? 5.060 -2.458 -4.899 1.00 87.62 88 GLU A C 1
ATOM 737 O O . GLU A 1 88 ? 5.797 -2.390 -5.889 1.00 87.62 88 GLU A O 1
ATOM 742 N N . LEU A 1 89 ? 4.877 -1.419 -4.079 1.00 89.19 89 LEU A N 1
ATOM 743 C CA . LEU A 1 89 ? 5.499 -0.109 -4.272 1.00 89.19 89 LEU A CA 1
ATOM 744 C C . LEU A 1 89 ? 7.023 -0.164 -4.155 1.00 89.19 89 LEU A C 1
ATOM 746 O O . LEU A 1 89 ? 7.714 0.450 -4.970 1.00 89.19 89 LEU A O 1
ATOM 750 N N . ASP A 1 90 ? 7.550 -0.921 -3.194 1.00 87.62 90 ASP A N 1
ATOM 751 C CA . ASP A 1 90 ? 8.989 -1.144 -3.039 1.00 87.62 90 ASP A CA 1
ATOM 752 C C . ASP A 1 90 ? 9.596 -1.808 -4.278 1.00 87.62 90 ASP A C 1
ATOM 754 O O . ASP A 1 90 ? 10.682 -1.439 -4.735 1.00 87.62 90 ASP A O 1
ATOM 758 N N . GLU A 1 91 ? 8.905 -2.795 -4.844 1.00 82.19 91 GLU A N 1
ATOM 759 C CA . GLU A 1 91 ? 9.370 -3.517 -6.029 1.00 82.19 91 GLU A CA 1
ATOM 760 C C . GLU A 1 91 ? 9.306 -2.625 -7.278 1.00 82.19 91 GLU A C 1
ATOM 762 O O . GLU A 1 91 ? 10.254 -2.576 -8.070 1.00 82.19 91 GLU A O 1
ATOM 767 N N . LEU A 1 92 ? 8.245 -1.821 -7.405 1.00 81.12 92 LEU A N 1
ATOM 768 C CA . LEU A 1 92 ? 8.109 -0.837 -8.477 1.00 81.12 92 LEU A CA 1
ATOM 769 C C . LEU A 1 92 ? 9.200 0.244 -8.387 1.00 81.12 92 LEU A C 1
ATOM 771 O O . LEU A 1 92 ? 9.820 0.600 -9.397 1.00 81.12 92 LEU A O 1
ATOM 775 N N . HIS A 1 93 ? 9.498 0.727 -7.178 1.00 79.81 93 HIS A N 1
ATOM 776 C CA . HIS A 1 93 ? 10.567 1.692 -6.954 1.00 79.81 93 HIS A CA 1
ATOM 777 C C . HIS A 1 93 ? 11.933 1.113 -7.340 1.00 79.81 93 HIS A C 1
ATOM 779 O O . HIS A 1 93 ? 12.679 1.756 -8.086 1.00 79.81 93 HIS A O 1
ATOM 785 N N . LYS A 1 94 ? 12.238 -0.130 -6.943 1.00 79.25 94 LYS A N 1
ATOM 786 C CA . LYS A 1 94 ? 13.473 -0.817 -7.357 1.00 79.25 94 LYS A CA 1
ATOM 787 C C . LYS A 1 94 ? 13.605 -0.886 -8.873 1.00 79.25 94 LYS A C 1
ATOM 789 O O . LYS A 1 94 ? 14.696 -0.640 -9.374 1.00 79.25 94 LYS A O 1
ATOM 794 N N . ILE A 1 95 ? 12.534 -1.160 -9.620 1.00 70.62 95 ILE A N 1
ATOM 795 C CA . ILE A 1 95 ? 12.591 -1.138 -11.092 1.00 70.62 95 ILE A CA 1
ATOM 796 C C . ILE A 1 95 ? 12.923 0.249 -11.619 1.00 70.62 95 ILE A C 1
ATOM 798 O O . ILE A 1 95 ? 13.767 0.358 -12.511 1.00 70.62 95 ILE A O 1
ATOM 802 N N . SER A 1 96 ? 12.274 1.289 -11.090 1.00 69.44 96 SER A N 1
ATOM 803 C CA . SER A 1 96 ? 12.490 2.671 -11.533 1.00 69.44 96 SER A CA 1
ATOM 804 C C . SER A 1 96 ? 13.936 3.145 -11.322 1.00 69.44 96 SER A C 1
ATOM 806 O O . SER A 1 96 ? 14.424 3.962 -12.099 1.00 69.44 96 SER A O 1
ATOM 808 N N . VAL A 1 97 ? 14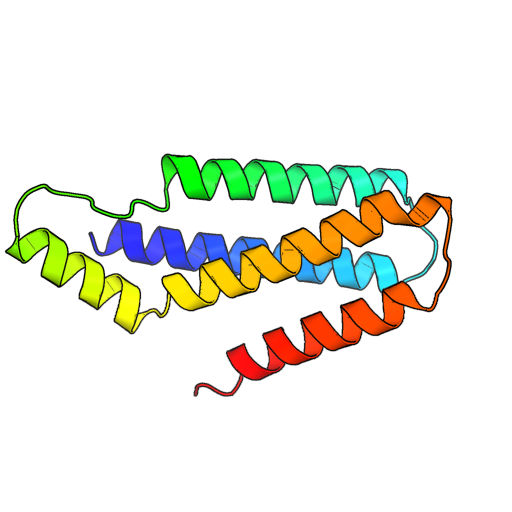.633 2.588 -10.322 1.00 67.00 97 VAL A N 1
ATOM 809 C CA . VAL A 1 97 ? 16.036 2.893 -9.991 1.00 67.00 97 VAL A CA 1
ATOM 810 C C . VAL A 1 97 ? 17.021 1.965 -10.720 1.00 67.00 97 VAL A C 1
ATOM 812 O O . VAL A 1 97 ? 18.009 2.427 -11.280 1.00 67.00 97 VAL A O 1
ATOM 815 N N . LEU A 1 98 ? 16.760 0.652 -10.775 1.00 63.31 98 LEU A N 1
ATOM 816 C CA . LEU A 1 98 ? 17.659 -0.359 -11.368 1.00 63.31 98 LEU A CA 1
ATOM 817 C C . LEU A 1 98 ? 17.691 -0.349 -12.902 1.00 63.31 98 LEU A C 1
ATOM 819 O O . LEU A 1 98 ? 18.480 -1.074 -13.519 1.00 63.31 98 LEU A O 1
ATOM 823 N N . SER A 1 99 ? 16.851 0.465 -13.540 1.00 55.09 99 SER A N 1
ATOM 824 C CA . SER A 1 99 ? 16.790 0.563 -14.996 1.00 55.09 99 SER A CA 1
ATOM 825 C C . SER A 1 99 ? 18.044 1.185 -15.639 1.00 55.09 99 SER A C 1
ATOM 827 O O . SER A 1 99 ? 18.109 1.236 -16.871 1.00 55.09 99 SER A O 1
ATOM 829 N N . GLU A 1 100 ? 19.041 1.600 -14.851 1.00 53.28 100 GLU A N 1
ATOM 830 C CA . GLU A 1 100 ? 20.358 2.031 -15.339 1.00 53.28 100 GLU A CA 1
ATOM 831 C C . GLU A 1 100 ? 21.312 0.870 -15.699 1.00 53.28 100 GLU A C 1
ATOM 833 O O . GLU A 1 100 ? 22.171 1.083 -16.550 1.00 53.28 100 GLU A O 1
ATOM 838 N N . GLU A 1 101 ? 21.154 -0.365 -15.177 1.00 45.44 101 GLU A N 1
ATOM 839 C CA . GLU A 1 101 ? 22.196 -1.407 -15.372 1.00 45.44 101 GLU A CA 1
ATOM 840 C C . GLU A 1 101 ? 21.755 -2.837 -15.762 1.00 45.44 101 GLU A C 1
ATOM 842 O O . GLU A 1 101 ? 22.587 -3.583 -16.280 1.00 45.44 101 GLU A O 1
ATOM 847 N N . ARG A 1 102 ? 20.502 -3.288 -15.576 1.00 46.34 102 ARG A N 1
ATOM 848 C CA . ARG A 1 102 ? 20.130 -4.701 -15.865 1.00 46.34 102 ARG A CA 1
ATOM 849 C C . ARG A 1 102 ? 18.769 -4.852 -16.552 1.00 46.34 102 ARG A C 1
ATOM 851 O O . ARG A 1 102 ? 17.718 -4.777 -15.925 1.00 46.34 102 ARG A O 1
ATOM 858 N N . GLY A 1 103 ? 18.796 -5.088 -17.865 1.00 54.78 103 GLY A N 1
ATOM 859 C CA . GLY A 1 103 ? 17.612 -5.285 -18.704 1.00 54.78 103 GL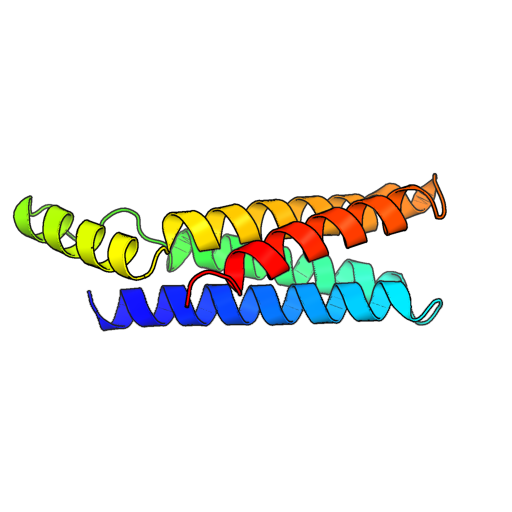Y A CA 1
ATOM 860 C C . GLY A 1 103 ? 16.942 -6.661 -18.551 1.00 54.78 103 GLY A C 1
ATOM 861 O O . GLY A 1 103 ? 17.602 -7.678 -18.352 1.00 54.78 103 GLY A O 1
ATOM 862 N N . GLN A 1 104 ? 15.613 -6.670 -18.702 1.00 55.28 104 GLN A N 1
ATOM 863 C CA . GLN A 1 104 ? 14.715 -7.813 -18.956 1.00 55.28 104 GLN A CA 1
ATOM 864 C C . GLN A 1 104 ? 14.505 -8.846 -17.833 1.00 55.28 104 GLN A C 1
ATOM 866 O O . GLN A 1 104 ? 13.355 -9.147 -17.516 1.00 55.28 104 GLN A O 1
ATOM 871 N N . SER A 1 105 ? 15.551 -9.362 -17.177 1.00 56.12 105 SER A N 1
ATOM 872 C CA . SER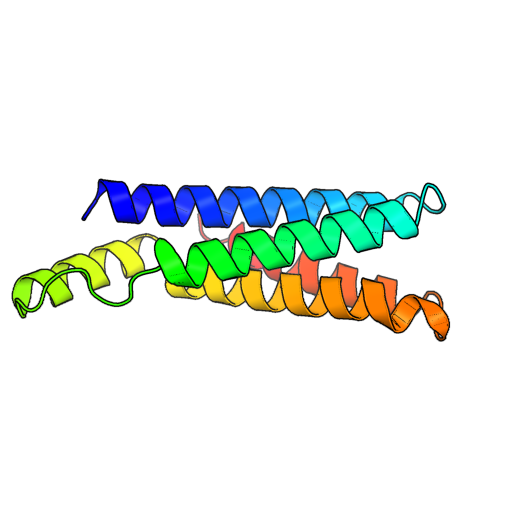 A 1 105 ? 15.378 -10.415 -16.153 1.00 56.12 105 SER A CA 1
ATOM 873 C C . SER A 1 105 ? 14.583 -9.941 -14.932 1.00 56.12 105 SER A C 1
ATOM 875 O O . SER A 1 105 ? 13.873 -10.735 -14.317 1.00 56.12 105 SER A O 1
ATOM 877 N N . TRP A 1 106 ? 14.704 -8.662 -14.569 1.00 60.97 106 TRP A N 1
ATOM 878 C CA . TRP A 1 106 ? 14.047 -8.115 -13.381 1.00 60.97 106 TRP A CA 1
ATOM 879 C C . TRP A 1 106 ? 12.576 -7.753 -13.620 1.00 60.97 106 TRP A C 1
ATOM 881 O O . TRP A 1 106 ? 11.737 -7.956 -12.748 1.00 60.97 106 TRP A O 1
ATOM 891 N N . GLN A 1 107 ? 12.237 -7.332 -14.843 1.00 63.66 107 GLN A N 1
ATOM 892 C CA . GLN A 1 107 ? 10.857 -7.040 -15.248 1.00 63.66 107 GLN A CA 1
ATOM 893 C C . GLN A 1 107 ? 9.969 -8.291 -15.156 1.00 63.66 107 GLN A C 1
ATOM 895 O O . GLN A 1 107 ? 8.862 -8.224 -14.633 1.00 63.66 107 GLN A O 1
ATOM 900 N N . ALA A 1 108 ? 10.474 -9.452 -15.585 1.00 67.12 108 ALA A N 1
ATOM 901 C CA . ALA A 1 108 ? 9.744 -10.719 -15.495 1.00 67.12 108 ALA A CA 1
ATOM 902 C C . ALA A 1 108 ? 9.502 -11.176 -14.040 1.00 67.12 108 ALA A C 1
ATOM 904 O O . ALA A 1 108 ? 8.434 -11.701 -13.718 1.00 67.12 108 ALA A O 1
ATOM 905 N N . HIS A 1 109 ? 10.476 -10.952 -13.150 1.00 67.06 109 HIS A N 1
ATOM 906 C CA . HIS A 1 109 ? 10.352 -11.294 -11.730 1.00 67.06 109 HIS A CA 1
ATOM 907 C C . HIS A 1 109 ? 9.293 -10.430 -11.031 1.00 67.06 109 HIS A C 1
ATOM 909 O O . HIS A 1 109 ? 8.425 -10.954 -10.337 1.00 67.06 109 HIS A O 1
ATOM 915 N N . PHE A 1 110 ? 9.308 -9.121 -11.280 1.00 64.44 110 PHE A N 1
ATOM 916 C CA . PHE A 1 110 ? 8.304 -8.190 -10.769 1.00 64.44 110 PHE A CA 1
ATOM 917 C C . PHE A 1 110 ? 6.884 -8.527 -11.220 1.00 64.44 110 PHE A C 1
ATOM 919 O O . PHE A 1 110 ? 5.986 -8.587 -10.387 1.00 64.44 110 PHE A O 1
ATOM 926 N N . LEU A 1 111 ? 6.685 -8.827 -12.508 1.00 66.81 111 LEU A N 1
ATOM 927 C CA . LEU A 1 111 ? 5.372 -9.230 -13.024 1.00 66.81 111 LEU A CA 1
ATOM 928 C C . LEU A 1 111 ? 4.853 -10.485 -12.328 1.00 66.81 111 LEU A C 1
ATOM 930 O O . LEU A 1 111 ? 3.670 -10.580 -12.026 1.00 66.81 111 LEU A O 1
ATOM 934 N N . THR A 1 112 ? 5.744 -11.434 -12.042 1.00 74.50 112 THR A N 1
ATOM 935 C CA . THR A 1 112 ? 5.388 -12.652 -11.308 1.00 74.50 112 THR A CA 1
ATOM 936 C C . THR A 1 112 ? 4.993 -12.328 -9.868 1.00 74.50 112 THR A C 1
ATOM 938 O O . THR A 1 112 ? 4.033 -12.899 -9.356 1.00 74.50 112 THR A O 1
ATOM 941 N N . MET A 1 113 ? 5.695 -11.395 -9.222 1.00 67.31 113 MET A N 1
ATOM 942 C CA . MET A 1 113 ? 5.409 -10.969 -7.853 1.00 67.31 113 MET A CA 1
ATOM 943 C C . MET A 1 113 ? 4.056 -10.249 -7.771 1.00 67.31 113 MET A C 1
ATOM 945 O O . MET A 1 113 ? 3.182 -10.710 -7.040 1.00 67.31 113 MET A O 1
ATOM 949 N N . ILE A 1 114 ? 3.825 -9.238 -8.617 1.00 67.00 114 ILE A N 1
ATOM 950 C CA . ILE A 1 114 ? 2.534 -8.540 -8.712 1.00 67.00 114 ILE A CA 1
ATOM 951 C C . ILE A 1 114 ? 1.406 -9.506 -9.064 1.00 67.00 114 ILE A C 1
ATOM 953 O O . ILE A 1 114 ? 0.377 -9.512 -8.399 1.00 67.00 114 ILE A O 1
ATOM 957 N N . ALA A 1 115 ? 1.586 -10.373 -10.063 1.00 68.88 115 ALA A N 1
ATOM 958 C CA . ALA A 1 115 ? 0.554 -11.338 -10.431 1.00 68.88 115 ALA A CA 1
ATOM 959 C C . ALA A 1 115 ? 0.215 -12.290 -9.273 1.00 68.88 115 ALA A C 1
ATOM 961 O O . ALA A 1 115 ? -0.946 -12.642 -9.086 1.00 68.88 115 ALA A O 1
ATOM 962 N N . THR A 1 116 ? 1.205 -12.690 -8.473 1.00 70.62 116 THR A N 1
ATOM 963 C CA . THR A 1 116 ? 0.990 -13.560 -7.309 1.00 70.62 116 THR A CA 1
ATOM 964 C C . THR A 1 116 ? 0.236 -12.831 -6.194 1.00 70.62 116 THR A C 1
ATOM 966 O O . THR A 1 116 ? -0.667 -13.409 -5.587 1.00 70.62 116 THR A O 1
ATOM 969 N N . VAL A 1 117 ? 0.563 -11.561 -5.945 1.00 63.47 117 VAL A N 1
ATOM 970 C CA . VAL A 1 117 ? -0.089 -10.732 -4.919 1.00 63.47 117 VAL A CA 1
ATOM 971 C C . VAL A 1 117 ? -1.522 -10.363 -5.329 1.00 63.47 117 VAL A C 1
ATOM 973 O O . VAL A 1 117 ? -2.453 -10.567 -4.544 1.00 63.47 117 VAL A O 1
ATOM 976 N N . LEU A 1 118 ? -1.738 -9.957 -6.586 1.00 60.66 118 LEU A N 1
ATOM 977 C CA . LEU A 1 118 ? -3.066 -9.677 -7.153 1.00 60.66 118 LEU A CA 1
ATOM 978 C C . LEU A 1 118 ? -3.970 -10.918 -7.172 1.00 60.66 118 LEU A C 1
ATOM 980 O O . LEU A 1 118 ? -5.167 -10.838 -6.886 1.00 60.66 118 LEU A O 1
ATOM 984 N N . ASN A 1 119 ? -3.418 -12.092 -7.491 1.00 62.25 119 ASN A N 1
A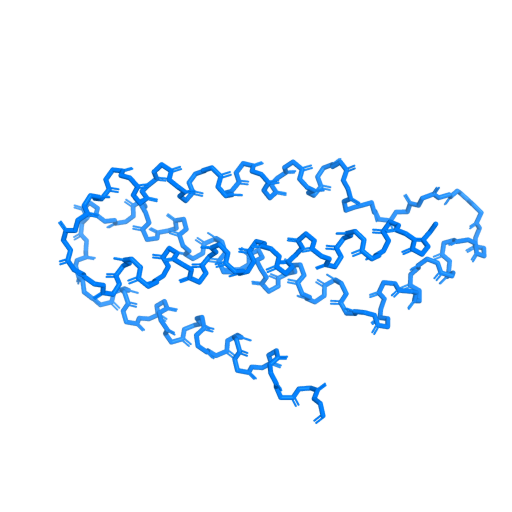TOM 985 C CA . ASN A 1 119 ? -4.208 -13.321 -7.521 1.00 62.25 119 ASN A CA 1
ATOM 986 C C . ASN A 1 119 ? -4.671 -13.728 -6.109 1.00 62.25 119 ASN A C 1
ATOM 988 O O . ASN A 1 119 ? -5.827 -14.100 -5.926 1.00 62.25 119 ASN A O 1
ATOM 992 N N . ASN A 1 120 ? -3.819 -13.563 -5.091 1.00 52.22 120 ASN A N 1
ATOM 993 C CA . ASN A 1 120 ? -4.183 -13.826 -3.693 1.00 52.22 120 ASN A CA 1
ATOM 994 C C . ASN A 1 120 ? -5.218 -12.836 -3.125 1.00 52.22 120 ASN A C 1
ATOM 996 O O . ASN A 1 120 ? -5.973 -13.190 -2.215 1.00 52.22 120 ASN A O 1
ATOM 1000 N N . SER A 1 121 ? -5.293 -11.611 -3.652 1.00 45.66 121 SER A N 1
ATOM 1001 C CA . SER A 1 121 ? -6.327 -10.634 -3.281 1.00 45.66 121 SER A CA 1
ATOM 1002 C C . SER A 1 121 ? -7.667 -10.878 -4.002 1.00 45.66 121 SER A C 1
ATOM 1004 O O . SER A 1 121 ? -8.712 -10.532 -3.451 1.00 45.66 121 SER A O 1
ATOM 1006 N N . CYS A 1 122 ? -7.680 -11.570 -5.153 1.00 42.88 122 CYS A N 1
ATOM 1007 C CA . CYS A 1 122 ? -8.906 -11.980 -5.860 1.00 42.88 122 CYS A CA 1
ATOM 1008 C C . CYS A 1 122 ? -9.539 -13.296 -5.361 1.00 42.88 122 CYS A C 1
ATOM 1010 O O . CYS A 1 122 ? -10.747 -13.473 -5.507 1.00 42.88 122 CYS A O 1
ATOM 1012 N N . THR A 1 123 ? -8.781 -14.220 -4.760 1.00 40.56 123 THR A N 1
ATOM 1013 C CA . THR A 1 123 ? -9.296 -15.540 -4.324 1.00 40.56 123 THR A CA 1
ATOM 1014 C C . THR A 1 123 ? -10.000 -15.552 -2.960 1.00 40.56 123 THR A C 1
ATOM 1016 O O . THR A 1 123 ? -10.306 -16.623 -2.447 1.00 40.56 123 THR A O 1
ATOM 1019 N N . SER A 1 124 ? -10.257 -14.390 -2.352 1.00 41.38 124 SER A N 1
ATOM 1020 C CA . SER A 1 124 ? -10.919 -14.276 -1.038 1.00 41.38 124 SER A CA 1
ATOM 1021 C C . SER A 1 124 ? -12.407 -13.901 -1.149 1.00 41.38 124 SER A C 1
ATOM 1023 O O . SER A 1 124 ? -12.894 -13.056 -0.398 1.00 41.38 124 SER A O 1
ATOM 1025 N N . ASN A 1 125 ? -13.109 -14.508 -2.115 1.00 36.25 125 ASN A N 1
ATOM 1026 C CA . ASN A 1 125 ? -14.569 -14.453 -2.278 1.00 36.25 125 ASN A CA 1
ATOM 1027 C C . ASN A 1 125 ? -15.168 -15.855 -2.183 1.00 36.25 125 ASN A C 1
ATOM 1029 O O . ASN A 1 125 ? -14.647 -16.755 -2.881 1.00 36.25 125 ASN A O 1
#

pLDDT: mean 81.19, std 15.74, range [36.25, 96.31]